Protein AF-A0A950NCD8-F1 (afdb_monomer)

Solvent-accessible surface area (backbone atoms only — not comparable to full-atom values): 2522 Å² total; per-residue (Å²): 140,88,85,84,84,84,78,67,88,90,74,48,53,68,63,54,48,47,56,51,20,64,76,66,76,44,92,73,83,57,79,78,81,74,112

Structure (mmCIF, N/CA/C/O backbone):
data_AF-A0A950NCD8-F1
#
_entry.id   AF-A0A950NCD8-F1
#
loop_
_atom_site.group_PDB
_atom_site.id
_atom_site.type_symbol
_atom_site.label_atom_id
_atom_site.label_alt_id
_atom_site.label_comp_id
_atom_site.label_asym_id
_atom_site.label_entity_id
_atom_site.label_seq_id
_atom_site.pdbx_PDB_ins_code
_atom_site.Cartn_x
_atom_site.Cartn_y
_atom_site.Cartn_z
_atom_site.occupancy
_atom_site.B_iso_or_equiv
_atom_site.auth_seq_id
_atom_site.auth_comp_id
_atom_site.auth_asym_id
_atom_site.auth_atom_id
_atom_site.pdbx_PDB_model_num
ATOM 1 N N . MET A 1 1 ? -17.531 -5.899 2.573 1.00 82.12 1 MET A N 1
ATOM 2 C CA . MET A 1 1 ? -17.274 -5.602 1.143 1.00 82.12 1 MET A CA 1
ATOM 3 C C . MET A 1 1 ? -15.880 -6.105 0.781 1.00 82.12 1 MET A C 1
ATOM 5 O O . MET A 1 1 ? -15.019 -6.050 1.646 1.00 82.12 1 MET A O 1
ATOM 9 N N . ARG A 1 2 ? -15.655 -6.632 -0.431 1.00 90.50 2 ARG A N 1
ATOM 10 C CA . ARG A 1 2 ? -14.332 -7.096 -0.893 1.00 90.50 2 ARG A CA 1
ATOM 11 C C . ARG A 1 2 ? -13.983 -6.388 -2.200 1.00 90.50 2 ARG A C 1
ATOM 13 O O . ARG A 1 2 ? -14.764 -6.463 -3.141 1.00 90.50 2 ARG A O 1
ATOM 20 N N . LEU A 1 3 ? -12.846 -5.697 -2.226 1.00 93.62 3 LEU A N 1
ATOM 21 C CA . LEU A 1 3 ? -12.352 -4.905 -3.354 1.00 93.62 3 LEU A CA 1
ATOM 22 C C . LEU A 1 3 ? -10.930 -5.350 -3.694 1.00 93.62 3 LEU A C 1
ATOM 24 O O . LEU A 1 3 ? -10.137 -5.608 -2.791 1.00 93.62 3 LEU A O 1
ATOM 28 N N . LEU A 1 4 ? -10.617 -5.420 -4.986 1.00 94.88 4 LEU A N 1
ATOM 29 C CA . LEU A 1 4 ? -9.293 -5.775 -5.486 1.00 94.88 4 LEU A CA 1
ATOM 30 C C . LEU A 1 4 ? -8.845 -4.737 -6.517 1.00 94.88 4 LEU A C 1
ATOM 32 O O . LEU A 1 4 ? -9.532 -4.507 -7.510 1.00 94.88 4 LEU A O 1
ATOM 36 N N . PHE A 1 5 ? -7.678 -4.138 -6.290 1.00 94.69 5 PHE A N 1
ATOM 37 C CA . PHE A 1 5 ? -7.062 -3.196 -7.221 1.00 94.69 5 PHE A CA 1
ATOM 38 C C . PHE A 1 5 ? -6.023 -3.926 -8.081 1.00 94.69 5 PHE A C 1
ATOM 40 O O . PHE A 1 5 ? -4.989 -4.363 -7.576 1.00 94.69 5 PHE A O 1
ATOM 47 N N . VAL A 1 6 ? -6.273 -4.023 -9.390 1.00 95.25 6 VAL A N 1
ATOM 48 C CA . VAL A 1 6 ? -5.382 -4.664 -10.379 1.00 95.25 6 VAL A CA 1
ATOM 49 C C . VAL A 1 6 ? -4.897 -3.667 -11.432 1.00 95.25 6 VAL A C 1
ATOM 51 O O . VAL A 1 6 ? -5.534 -2.648 -11.677 1.00 95.25 6 VAL A O 1
ATOM 54 N N . GLY A 1 7 ? -3.732 -3.928 -12.029 1.00 93.69 7 GLY A N 1
ATOM 55 C CA . GLY A 1 7 ? -3.117 -3.060 -13.041 1.00 93.69 7 GLY A CA 1
ATOM 56 C C . GLY A 1 7 ? -1.591 -3.151 -13.050 1.00 93.69 7 GLY A C 1
ATOM 57 O O . GLY A 1 7 ? -1.004 -3.817 -12.194 1.00 93.69 7 GLY A O 1
ATOM 58 N N . ALA A 1 8 ? -0.946 -2.453 -13.986 1.00 95.12 8 ALA A N 1
ATOM 59 C CA . ALA A 1 8 ? 0.508 -2.470 -14.170 1.00 95.12 8 ALA A CA 1
ATOM 60 C C . ALA A 1 8 ? 1.297 -2.049 -12.904 1.00 95.12 8 ALA A C 1
ATOM 62 O O . ALA A 1 8 ? 0.746 -1.373 -12.019 1.00 95.12 8 ALA A O 1
ATOM 63 N N . PRO A 1 9 ? 2.579 -2.440 -12.767 1.00 93.94 9 PRO A N 1
ATOM 64 C CA . PRO A 1 9 ? 3.450 -1.927 -11.709 1.00 93.94 9 PRO A CA 1
ATOM 65 C C . PRO A 1 9 ? 3.475 -0.390 -11.692 1.00 93.94 9 PRO A C 1
ATOM 67 O O . PRO A 1 9 ? 3.353 0.246 -12.732 1.00 93.94 9 PRO A O 1
ATOM 70 N N . ALA A 1 10 ? 3.581 0.206 -10.501 1.00 93.25 10 ALA A N 1
ATOM 71 C CA . ALA A 1 10 ? 3.637 1.660 -10.287 1.00 93.25 10 ALA A CA 1
ATOM 72 C C . ALA A 1 10 ? 2.434 2.511 -10.772 1.00 93.25 10 ALA A C 1
ATOM 74 O O . ALA A 1 10 ? 2.457 3.724 -10.606 1.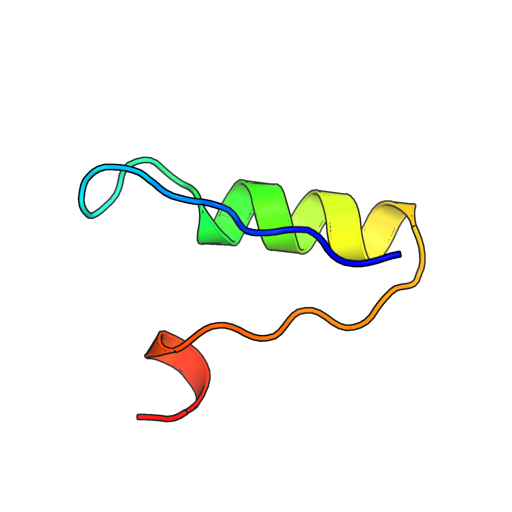00 93.25 10 ALA A O 1
ATOM 75 N N . VAL A 1 11 ? 1.324 1.921 -11.242 1.00 96.62 11 VAL A N 1
ATOM 76 C CA . VAL A 1 11 ? 0.110 2.672 -11.662 1.00 96.62 11 VAL A CA 1
ATOM 77 C C . VAL A 1 11 ? -0.673 3.338 -10.502 1.00 96.62 11 VAL A C 1
ATOM 79 O O . VAL A 1 11 ? -1.768 3.856 -10.686 1.00 96.62 11 VAL A O 1
ATOM 82 N N . GLY A 1 12 ? -0.144 3.314 -9.272 1.00 95.31 12 GLY A N 1
ATOM 83 C CA . GLY A 1 12 ? -0.746 4.004 -8.119 1.00 95.31 12 GLY A CA 1
ATOM 84 C C . GLY A 1 12 ? -1.850 3.237 -7.375 1.00 95.31 12 GLY A C 1
ATOM 85 O O . GLY A 1 12 ? -2.575 3.829 -6.578 1.00 9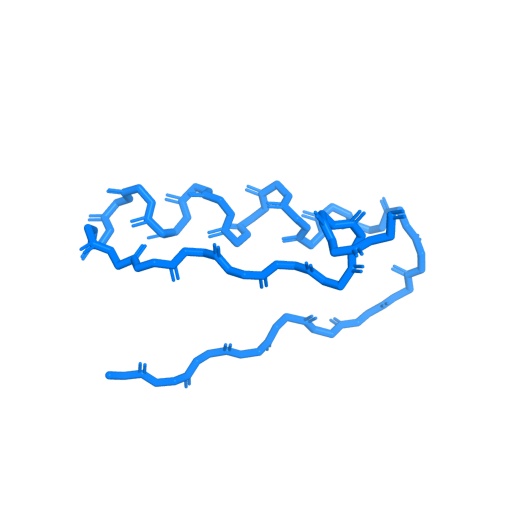5.31 12 GLY A O 1
ATOM 86 N N . LYS A 1 13 ? -1.972 1.919 -7.583 1.00 95.56 13 LYS A N 1
ATOM 87 C CA . LYS A 1 13 ? -3.001 1.070 -6.942 1.00 95.56 13 LYS A CA 1
ATOM 88 C C . LYS A 1 13 ? -2.994 1.160 -5.417 1.00 95.56 13 LYS A C 1
ATOM 90 O O . LYS A 1 13 ? -4.044 1.363 -4.826 1.00 95.56 13 LYS A O 1
ATOM 95 N N . GLY A 1 14 ? -1.815 1.059 -4.796 1.00 94.06 14 GLY A N 1
ATOM 96 C CA . GLY A 1 14 ? -1.678 1.151 -3.337 1.00 94.06 14 GLY A CA 1
ATOM 97 C C . GLY A 1 14 ? -2.123 2.512 -2.798 1.00 94.06 14 GLY A C 1
ATOM 98 O O . GLY A 1 14 ? -2.812 2.582 -1.786 1.00 94.06 14 GLY A O 1
ATOM 99 N N . THR A 1 15 ? -1.825 3.596 -3.521 1.00 95.88 15 THR A N 1
ATOM 100 C CA . THR A 1 15 ? -2.273 4.949 -3.162 1.00 95.88 15 THR A CA 1
ATOM 101 C C . THR A 1 15 ? -3.794 5.072 -3.203 1.00 95.88 15 THR A C 1
ATOM 103 O O . THR A 1 15 ? -4.390 5.628 -2.283 1.00 95.88 15 THR A O 1
ATOM 106 N N . GLN A 1 16 ? -4.432 4.550 -4.253 1.00 96.25 16 GLN A N 1
ATOM 107 C CA . GLN A 1 16 ? -5.890 4.578 -4.381 1.00 96.25 16 GLN A CA 1
ATOM 108 C C . GLN A 1 16 ? -6.564 3.694 -3.326 1.00 96.25 16 GLN A C 1
ATOM 110 O O . GLN A 1 16 ? -7.504 4.135 -2.666 1.00 96.25 16 GLN A O 1
ATOM 115 N N . ALA A 1 17 ? -6.048 2.480 -3.124 1.00 96.12 17 ALA A N 1
ATOM 116 C CA . ALA A 1 17 ? -6.572 1.528 -2.156 1.00 96.12 17 ALA A CA 1
ATOM 117 C C . ALA A 1 17 ? -6.475 2.061 -0.719 1.00 96.12 17 ALA A C 1
ATOM 119 O O . ALA A 1 17 ? -7.451 1.971 0.020 1.00 96.12 17 ALA A O 1
ATOM 120 N N . LYS A 1 18 ? -5.356 2.701 -0.349 1.00 95.50 18 LYS A N 1
ATOM 121 C CA . LYS A 1 18 ? -5.184 3.343 0.961 1.00 95.50 18 LYS A CA 1
ATOM 122 C C . LYS A 1 18 ? -6.188 4.478 1.191 1.00 95.50 18 LYS A C 1
ATOM 124 O O . LYS A 1 18 ? -6.866 4.481 2.211 1.00 95.50 18 LYS A O 1
ATOM 129 N N . ARG A 1 19 ? -6.344 5.393 0.225 1.00 96.88 19 ARG A N 1
ATOM 130 C CA . ARG A 1 19 ? -7.316 6.502 0.324 1.00 96.88 19 ARG A CA 1
ATOM 131 C C . ARG A 1 19 ? -8.750 5.999 0.481 1.00 96.88 19 ARG A C 1
ATOM 133 O O . ARG A 1 19 ? -9.514 6.544 1.271 1.00 96.88 19 ARG A O 1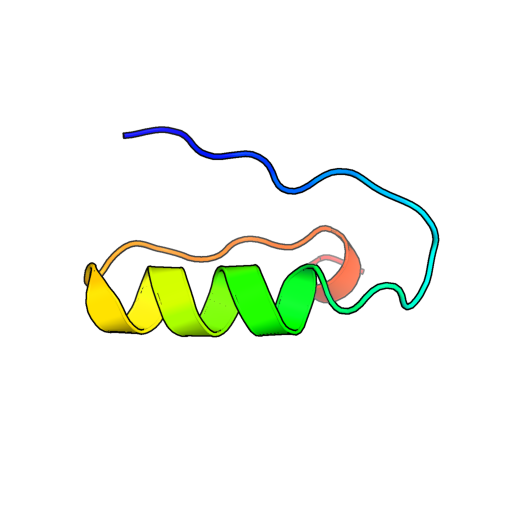
ATOM 140 N N . LEU A 1 20 ? -9.119 4.960 -0.270 1.00 96.75 20 LEU A N 1
ATOM 141 C CA . LEU A 1 20 ? -10.453 4.369 -0.182 1.00 96.75 20 LEU A CA 1
ATOM 142 C C . LEU A 1 20 ? -10.665 3.645 1.154 1.00 96.75 20 LEU A C 1
ATOM 144 O O . LEU A 1 20 ? -11.735 3.754 1.746 1.00 96.75 20 LEU A O 1
ATOM 148 N N . ALA A 1 21 ? -9.648 2.928 1.633 1.00 96.62 21 ALA A N 1
ATOM 149 C CA . ALA A 1 21 ? -9.677 2.245 2.919 1.00 96.62 21 ALA A CA 1
ATOM 150 C C . ALA A 1 21 ? -9.872 3.223 4.088 1.00 96.62 21 ALA A C 1
ATOM 152 O O . ALA A 1 21 ? -10.722 2.982 4.942 1.00 96.62 21 ALA A O 1
ATOM 153 N N . GLU A 1 22 ? -9.160 4.355 4.074 1.00 97.44 22 GLU A N 1
ATOM 154 C CA . GLU A 1 22 ? -9.320 5.447 5.042 1.00 97.44 22 GLU A CA 1
ATOM 155 C C . GLU A 1 22 ? -10.734 6.045 4.994 1.00 97.44 22 GLU A C 1
ATOM 157 O O . GLU A 1 22 ? -11.385 6.167 6.029 1.00 97.44 22 GLU A O 1
ATOM 162 N N . ALA A 1 23 ? -11.244 6.354 3.797 1.00 97.88 23 ALA A N 1
ATOM 163 C CA . ALA A 1 23 ? -12.568 6.956 3.624 1.00 97.88 23 ALA A CA 1
ATOM 164 C C . ALA A 1 23 ? -13.722 6.039 4.066 1.00 97.88 23 ALA A C 1
ATOM 166 O O . ALA A 1 23 ? -14.762 6.520 4.510 1.00 97.88 23 ALA A O 1
ATOM 167 N N . LEU A 1 24 ? -13.552 4.723 3.925 1.00 97.06 24 LEU A N 1
ATOM 168 C CA . LEU A 1 24 ? -14.573 3.727 4.258 1.00 97.06 24 LEU A CA 1
ATOM 169 C C . LEU A 1 24 ? -14.352 3.052 5.616 1.00 97.06 24 LEU A C 1
ATOM 171 O O . LEU A 1 24 ? -15.135 2.175 5.978 1.00 97.06 24 LEU A O 1
ATOM 175 N N . ALA A 1 25 ? -13.297 3.428 6.344 1.00 97.06 25 ALA A N 1
ATOM 176 C CA . ALA A 1 25 ? -12.871 2.783 7.584 1.00 97.06 25 ALA A CA 1
ATOM 177 C C . ALA A 1 25 ? -12.771 1.245 7.461 1.00 97.06 25 ALA A C 1
ATOM 179 O O . ALA A 1 25 ? -13.201 0.502 8.345 1.00 97.06 25 ALA A O 1
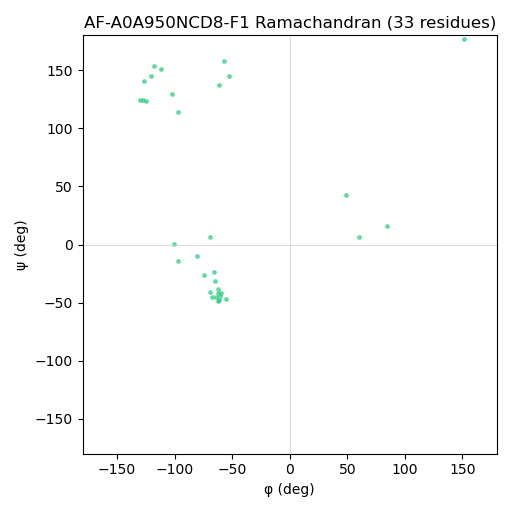ATOM 180 N N . VAL A 1 26 ? -12.211 0.756 6.347 1.00 95.75 26 VAL A N 1
ATOM 181 C CA . VAL A 1 26 ? -11.995 -0.680 6.099 1.00 95.75 26 VAL A CA 1
ATOM 182 C C . VAL A 1 26 ? -10.504 -1.027 6.091 1.00 95.75 26 VAL A C 1
ATOM 184 O O . VAL A 1 26 ? -9.687 -0.190 5.715 1.00 95.75 26 VAL A O 1
ATOM 187 N N . PRO A 1 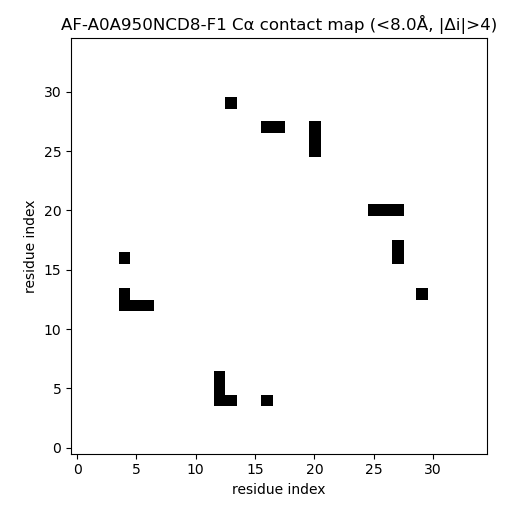27 ? -10.117 -2.262 6.456 1.00 94.50 27 PRO A N 1
ATOM 188 C CA . PRO A 1 27 ? -8.722 -2.687 6.390 1.00 94.50 27 PRO A CA 1
ATOM 189 C C . PRO A 1 27 ? -8.163 -2.651 4.961 1.00 94.50 27 PRO A C 1
ATOM 191 O O . PRO A 1 27 ? -8.805 -3.122 4.019 1.00 94.50 27 PRO A O 1
ATOM 194 N N . HIS A 1 28 ? -6.936 -2.151 4.819 1.00 94.50 28 HIS A N 1
ATOM 195 C CA . HIS A 1 28 ? -6.139 -2.247 3.597 1.00 94.50 28 HIS A CA 1
ATOM 196 C C . HIS A 1 28 ? -5.081 -3.339 3.758 1.00 94.50 28 HIS A C 1
ATOM 198 O O . HIS A 1 28 ? -4.341 -3.338 4.739 1.00 94.50 28 HIS A O 1
ATOM 204 N N . ILE A 1 29 ? -5.000 -4.250 2.789 1.00 93.06 29 ILE A N 1
ATOM 205 C CA . ILE A 1 29 ? -3.978 -5.299 2.734 1.00 93.06 29 ILE A CA 1
ATOM 206 C C . ILE A 1 29 ? -3.320 -5.216 1.360 1.00 93.06 29 ILE A C 1
ATOM 208 O O . ILE A 1 29 ? -4.015 -5.299 0.344 1.00 93.06 29 ILE A O 1
ATOM 212 N N . SER A 1 30 ? -1.995 -5.068 1.321 1.00 91.31 30 SER A N 1
ATOM 213 C CA . SE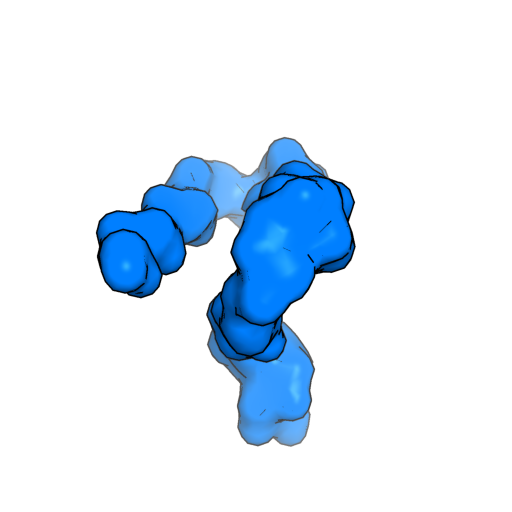R A 1 30 ? -1.218 -5.137 0.085 1.00 91.31 30 SER A CA 1
ATOM 214 C C . SER A 1 30 ? -0.191 -6.262 0.162 1.00 91.31 30 SER A C 1
ATOM 216 O O . SER A 1 30 ? 0.370 -6.538 1.217 1.00 91.31 30 SER A O 1
ATOM 218 N N . THR A 1 31 ? 0.072 -6.919 -0.968 1.00 90.50 31 THR A N 1
ATOM 219 C CA . THR A 1 31 ? 1.093 -7.975 -1.039 1.00 90.50 31 THR A CA 1
ATOM 220 C C . THR A 1 31 ? 2.501 -7.435 -0.809 1.00 90.50 31 THR A C 1
ATOM 222 O O . THR A 1 31 ? 3.369 -8.200 -0.418 1.00 90.50 31 THR A O 1
ATOM 225 N N . GLY A 1 32 ? 2.734 -6.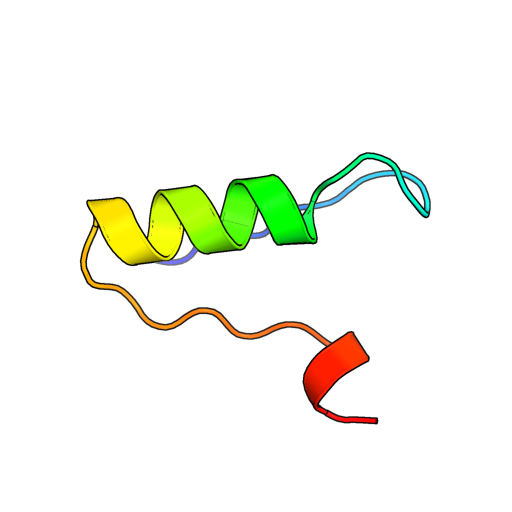140 -1.054 1.00 85.75 32 GLY A N 1
ATOM 226 C CA . GLY A 1 32 ? 4.022 -5.497 -0.800 1.00 85.75 32 GLY A CA 1
ATOM 227 C C . GLY A 1 32 ? 4.298 -5.251 0.683 1.00 85.75 32 GLY A C 1
ATOM 228 O O . GLY A 1 32 ? 5.457 -5.233 1.061 1.00 85.75 32 GLY A O 1
ATOM 229 N N . ASP A 1 33 ? 3.258 -5.117 1.513 1.00 83.19 33 ASP A N 1
ATOM 230 C CA . ASP A 1 33 ? 3.408 -4.916 2.965 1.00 83.19 33 ASP A CA 1
ATOM 231 C C . ASP A 1 33 ? 3.670 -6.234 3.724 1.00 83.19 33 ASP A C 1
ATOM 233 O O . ASP A 1 33 ? 3.937 -6.214 4.922 1.00 83.19 33 ASP A O 1
ATOM 237 N N . ILE A 1 34 ? 3.530 -7.382 3.047 1.00 84.75 34 ILE A N 1
ATOM 238 C CA . ILE A 1 34 ? 3.698 -8.732 3.618 1.00 84.75 34 ILE A CA 1
A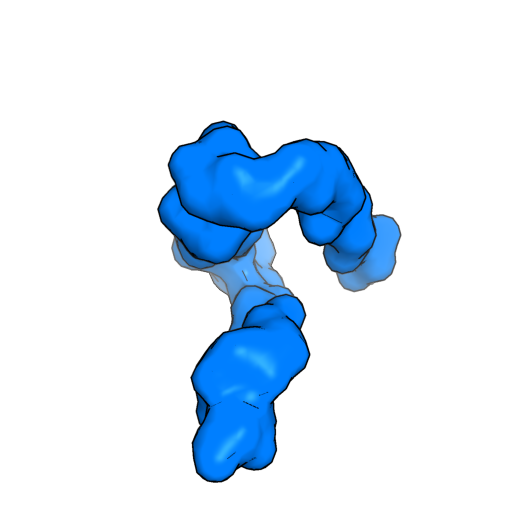TOM 239 C C . ILE A 1 34 ? 5.113 -9.290 3.347 1.00 84.75 34 ILE A C 1
ATOM 241 O O . ILE A 1 34 ? 5.499 -10.283 3.963 1.00 84.75 34 ILE A O 1
ATOM 245 N N . LEU A 1 35 ? 5.869 -8.675 2.428 1.00 69.56 35 LEU A N 1
ATOM 246 C CA . LEU A 1 35 ? 7.256 -9.036 2.104 1.00 69.56 35 LEU A CA 1
ATOM 247 C C . LEU A 1 35 ? 8.240 -8.403 3.093 1.00 69.56 35 LEU A C 1
ATOM 249 O O . LEU A 1 35 ? 9.220 -9.100 3.434 1.00 69.56 35 LEU A O 1
#

Radius of gyration: 9.77 Å; Cα contacts (8 Å, |Δi|>4): 11; chains: 1; bounding box: 24×16×22 Å

Sequence (35 aa):
MRLLFVGAPAVGKGTQAKRLAEALAVPHISTGDIL

Secondary structure (DSSP, 8-state):
-------STTSSHHHHHHHHHHHHT-----GGG--

pLDDT: mean 93.0, std 5.63, range [69.56, 97.88]

Mean predicted alig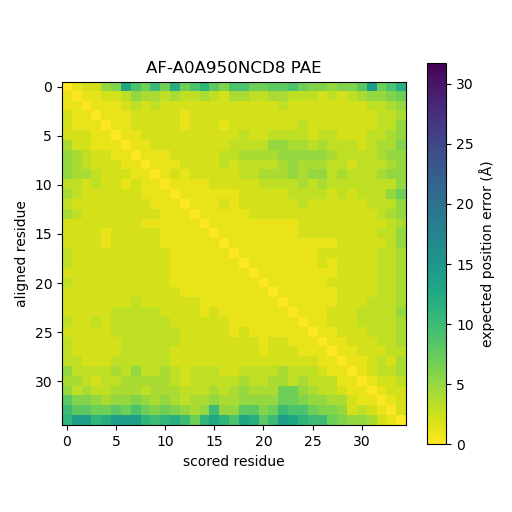ned error: 2.72 Å

Foldseek 3Di:
DDDDFDDDPPPCSLVVQVVVCVVVVHDDDDPVVVD